Protein AF-A0A349N7Y5-F1 (afdb_monomer_lite)

Secondary structure (DSSP, 8-state):
---------TT-S-HHHHHHHHHHHHHHHHHHSTHHHHHHHHHHHHHHHHHHSHHHHHHHH-HHHHHHHHHHHHHHHHHHHHHHHHHHHHHTTTTTTS-HHHHHHHHHHHHHHHHHHHHHHHHHHHHHTHHHHHT-HHHHHHHHHHHHHHHHHH-

Foldseek 3Di:
DDPPPPPADPQGDCNLVSVLVVLLVVVVVCLPDPVVVVVLVVCLVVLVVLCVDPLQVCLQPPVPVVVVLVVQLVVLVVQLVVLVCQLVVCVVPVCVVDDNCCSNVVSLVSNVVSVVSNVVSVSSNCSNCVNVLSPPSVSVSVVSVVVSVVSSSPD

Radius of gyration: 20.03 Å; chains: 1; bounding box: 67×30×51 Å

pLDDT: mean 86.35, std 11.21, range [41.16, 97.5]

Sequence (155 aa):
MNSATTRQTPIGPYPRAAIATGLLALLLAFSFSGMRSEVWTALLPFFEWMETTWFGYVGKTWGGAFATIQAGHLVSLGVLGGAVLFSDGRLLGLYSSLPLRDVIDGSHQVFKWALAVVVFTGVFMVCGVAVKVYYLPVFWYKMLTLSVGVLFAFY

Structure (mmCIF, N/CA/C/O backbone):
data_AF-A0A349N7Y5-F1
#
_entry.id   AF-A0A349N7Y5-F1
#
loop_
_atom_site.group_PDB
_atom_site.id
_atom_site.type_symbol
_atom_site.label_atom_id
_atom_site.label_alt_id
_atom_site.label_comp_id
_atom_site.label_asym_id
_atom_site.label_entity_id
_atom_site.label_seq_id
_atom_site.pdbx_PDB_ins_code
_atom_site.Cartn_x
_atom_site.Cartn_y
_atom_site.Cartn_z
_atom_site.occupancy
_atom_site.B_iso_or_equiv
_atom_site.auth_seq_id
_atom_site.auth_comp_id
_atom_site.auth_asym_id
_atom_site.auth_atom_id
_atom_site.pdbx_PDB_model_num
ATOM 1 N N . MET A 1 1 ? -46.832 -7.179 20.717 1.00 41.16 1 MET A N 1
ATOM 2 C CA . MET A 1 1 ? -45.832 -8.235 20.446 1.00 41.16 1 MET A CA 1
ATOM 3 C C . MET A 1 1 ? -45.099 -7.824 19.182 1.00 41.16 1 MET A C 1
ATOM 5 O O . MET A 1 1 ? -45.692 -7.849 18.114 1.00 41.16 1 MET A O 1
ATOM 9 N N . ASN A 1 2 ? -43.884 -7.291 19.330 1.00 42.34 2 ASN A N 1
ATOM 10 C CA . ASN A 1 2 ? -43.137 -6.658 18.243 1.00 42.34 2 ASN A CA 1
ATOM 11 C C . ASN A 1 2 ? -42.352 -7.715 17.466 1.00 42.34 2 ASN A C 1
ATOM 13 O O . ASN A 1 2 ? -41.336 -8.210 17.950 1.00 42.34 2 ASN A O 1
ATOM 17 N N . SER A 1 3 ? -42.804 -8.034 16.258 1.00 46.59 3 SER A N 1
ATOM 18 C CA . SER A 1 3 ? -42.037 -8.828 15.301 1.00 46.59 3 SER A CA 1
ATOM 19 C C . SER A 1 3 ? -40.925 -7.954 14.721 1.00 46.59 3 SER A C 1
ATOM 21 O O . SER A 1 3 ? -41.099 -7.299 13.693 1.00 46.59 3 SER A O 1
ATOM 23 N N . ALA A 1 4 ? -39.785 -7.898 15.411 1.00 51.97 4 ALA A N 1
ATOM 24 C CA . ALA A 1 4 ? -38.556 -7.350 14.857 1.00 51.97 4 ALA A CA 1
ATOM 25 C C . ALA A 1 4 ? -38.175 -8.202 13.641 1.00 51.97 4 ALA A C 1
ATOM 27 O O . ALA A 1 4 ? -37.650 -9.305 13.765 1.00 51.97 4 ALA A O 1
ATOM 28 N N . THR A 1 5 ? -38.507 -7.707 12.452 1.00 51.53 5 THR A N 1
ATOM 29 C CA . THR A 1 5 ? -38.088 -8.309 11.190 1.00 51.53 5 THR A CA 1
ATOM 30 C C . THR A 1 5 ? -36.584 -8.099 11.080 1.00 51.53 5 THR A C 1
ATOM 32 O O . THR A 1 5 ? -36.119 -7.050 10.634 1.00 51.53 5 THR A O 1
ATOM 35 N N . THR A 1 6 ? -35.805 -9.073 11.548 1.00 57.66 6 THR A N 1
ATOM 36 C CA . THR A 1 6 ? -34.374 -9.152 11.270 1.00 57.66 6 THR A CA 1
ATOM 37 C C . THR A 1 6 ? -34.236 -9.271 9.758 1.00 57.66 6 THR A C 1
ATOM 39 O O . THR A 1 6 ? -34.488 -10.333 9.194 1.00 57.66 6 THR A O 1
ATOM 42 N N . ARG A 1 7 ? -33.901 -8.170 9.075 1.00 54.09 7 ARG A N 1
ATOM 43 C CA . ARG A 1 7 ? -33.532 -8.217 7.658 1.00 54.09 7 ARG A CA 1
ATOM 44 C C . ARG A 1 7 ? -32.286 -9.089 7.544 1.00 54.09 7 ARG A C 1
ATOM 46 O O . ARG A 1 7 ? -31.180 -8.615 7.777 1.00 54.09 7 ARG A O 1
ATOM 53 N N . GLN A 1 8 ? -32.474 -10.368 7.233 1.00 56.03 8 GLN A N 1
ATOM 54 C CA . GLN A 1 8 ? -31.378 -11.245 6.862 1.00 56.03 8 GLN A CA 1
ATOM 55 C C . GLN A 1 8 ? -30.895 -10.798 5.487 1.00 56.03 8 GLN A C 1
ATOM 57 O O . GLN A 1 8 ? -31.568 -10.984 4.475 1.00 56.03 8 GLN A O 1
ATOM 62 N N . THR A 1 9 ? -29.748 -10.129 5.456 1.00 56.84 9 THR A N 1
ATOM 63 C CA . THR A 1 9 ? -29.009 -9.914 4.218 1.00 56.84 9 THR A CA 1
ATOM 64 C C . THR A 1 9 ? -28.653 -11.282 3.625 1.00 56.84 9 THR A C 1
ATOM 66 O O . THR A 1 9 ? -28.231 -12.160 4.380 1.00 56.84 9 THR A O 1
ATOM 69 N N . PRO A 1 10 ? -28.760 -11.482 2.295 1.00 63.91 10 PRO A N 1
ATOM 70 C CA . PRO A 1 10 ? -28.504 -12.782 1.657 1.00 63.91 10 PRO A CA 1
ATOM 71 C C . PRO A 1 10 ? -27.088 -13.338 1.900 1.00 63.91 10 PRO A C 1
ATOM 73 O O . PRO A 1 10 ? -26.813 -14.493 1.604 1.00 63.91 10 PRO A O 1
ATOM 76 N N . ILE A 1 11 ? -26.193 -12.503 2.435 1.00 60.72 11 ILE A N 1
ATOM 77 C CA . ILE A 1 11 ? -24.754 -12.728 2.599 1.00 60.72 11 ILE A CA 1
ATOM 78 C C . ILE A 1 11 ? -24.364 -12.918 4.087 1.00 60.72 11 ILE A C 1
ATOM 80 O O . ILE A 1 11 ? -23.190 -12.879 4.441 1.00 60.72 11 ILE A O 1
ATOM 84 N N . GLY A 1 12 ? -25.342 -13.121 4.981 1.00 66.44 12 GLY A N 1
ATOM 85 C CA . GLY A 1 12 ? -25.122 -13.352 6.415 1.00 66.44 12 GLY A CA 1
ATOM 86 C C . GLY A 1 12 ? -24.993 -12.072 7.265 1.00 66.44 12 GLY A C 1
ATOM 87 O O . GLY A 1 12 ? -25.218 -10.971 6.752 1.00 66.44 12 GLY A O 1
ATOM 88 N N . PRO A 1 13 ? -24.657 -12.197 8.570 1.00 71.69 13 PRO A N 1
ATOM 89 C CA . PRO A 1 13 ? -24.643 -11.080 9.530 1.00 71.69 13 PRO A CA 1
ATOM 90 C C . PRO A 1 13 ? -23.529 -10.045 9.300 1.00 71.69 13 PRO A C 1
ATOM 92 O O . PRO A 1 13 ? -23.655 -8.905 9.739 1.00 71.69 13 PRO A O 1
ATOM 95 N N . TYR A 1 14 ? -22.447 -10.432 8.614 1.00 74.62 14 TYR A N 1
ATOM 96 C CA . TYR A 1 14 ? -21.254 -9.605 8.393 1.00 74.62 14 TYR A CA 1
ATOM 97 C C . TYR A 1 14 ? -20.949 -9.468 6.891 1.00 74.62 14 TYR A C 1
ATOM 99 O O . TYR A 1 14 ? -19.986 -10.060 6.397 1.00 74.62 14 TYR A O 1
ATOM 107 N N . PRO A 1 15 ? -21.751 -8.692 6.137 1.00 74.88 15 PRO A N 1
ATOM 108 C CA . PRO A 1 15 ? -21.643 -8.618 4.679 1.00 74.88 15 PRO A CA 1
ATOM 109 C C . PRO A 1 15 ? -20.268 -8.123 4.205 1.00 74.88 15 PRO A C 1
ATOM 111 O O . PRO A 1 15 ? -19.747 -8.640 3.224 1.00 74.88 15 PRO A O 1
ATOM 114 N N . ARG A 1 16 ? -19.634 -7.194 4.935 1.00 77.25 16 ARG A N 1
ATOM 115 C CA . ARG A 1 16 ? -18.284 -6.682 4.625 1.00 77.25 16 ARG A CA 1
ATOM 116 C C . ARG A 1 16 ? -17.215 -7.767 4.675 1.00 77.25 16 ARG A C 1
ATOM 118 O O . ARG A 1 16 ? -16.420 -7.903 3.752 1.00 77.25 16 ARG A O 1
ATOM 125 N N . ALA A 1 17 ? -17.230 -8.566 5.742 1.00 78.50 17 ALA A N 1
ATOM 126 C CA . ALA A 1 17 ? -16.293 -9.667 5.912 1.00 78.50 17 ALA A CA 1
ATOM 127 C C . ALA A 1 17 ? -16.514 -10.737 4.836 1.00 78.50 17 ALA A C 1
ATOM 129 O O . ALA A 1 17 ? -15.557 -11.164 4.203 1.00 78.50 17 ALA A O 1
ATOM 130 N N . ALA A 1 18 ? -17.770 -11.100 4.556 1.00 80.31 18 ALA A N 1
ATOM 131 C CA . ALA A 1 18 ? -18.091 -12.077 3.518 1.00 80.31 18 ALA A CA 1
ATOM 132 C C . ALA A 1 18 ? -17.643 -11.620 2.117 1.00 80.31 18 ALA A C 1
ATOM 134 O O . ALA A 1 18 ? -17.067 -12.411 1.370 1.00 80.31 18 ALA A O 1
ATOM 135 N N . ILE A 1 19 ? -17.845 -10.341 1.776 1.00 81.81 19 ILE A N 1
ATOM 136 C CA . ILE A 1 19 ? -17.383 -9.757 0.508 1.00 81.81 19 ILE A CA 1
ATOM 137 C C . ILE A 1 19 ? -15.856 -9.751 0.446 1.00 81.81 19 ILE A C 1
ATOM 139 O O . ILE A 1 19 ? -15.295 -10.214 -0.543 1.00 81.81 19 ILE A O 1
ATOM 143 N N . ALA A 1 20 ? -15.174 -9.278 1.491 1.00 81.69 20 ALA A N 1
ATOM 144 C CA . ALA A 1 20 ? -13.715 -9.243 1.524 1.00 81.69 20 ALA A CA 1
ATOM 145 C C . ALA A 1 20 ? -13.110 -10.648 1.408 1.00 81.69 20 ALA A C 1
ATOM 147 O O . ALA A 1 20 ? -12.197 -10.854 0.613 1.00 81.69 20 ALA A O 1
ATOM 148 N N . THR A 1 21 ? -13.649 -11.634 2.130 1.00 80.56 21 THR A N 1
ATOM 149 C CA . THR A 1 21 ? -13.219 -13.034 2.026 1.00 80.56 21 THR A CA 1
ATOM 150 C C . THR A 1 21 ? -13.488 -13.602 0.634 1.00 80.56 21 THR A C 1
ATOM 152 O O . THR A 1 21 ? -12.608 -14.252 0.075 1.00 80.56 21 THR A O 1
ATOM 155 N N . GLY A 1 22 ? -14.655 -13.328 0.044 1.00 84.56 22 GLY A N 1
ATOM 156 C CA . GLY A 1 22 ? -14.978 -13.740 -1.322 1.00 84.56 22 GLY A CA 1
ATOM 157 C C . GLY A 1 22 ? -14.031 -13.130 -2.359 1.00 84.56 22 GLY A C 1
ATOM 158 O O . GLY A 1 22 ? -13.515 -13.848 -3.212 1.00 84.56 22 GLY A O 1
ATOM 159 N N . LEU A 1 23 ? -13.735 -11.831 -2.246 1.00 84.94 23 LEU A N 1
ATOM 160 C CA . LEU A 1 23 ? -12.764 -11.133 -3.094 1.00 84.94 23 LEU A CA 1
ATOM 161 C C . LEU A 1 23 ? -11.357 -11.704 -2.925 1.00 84.94 23 LEU A C 1
ATOM 163 O O . LEU A 1 23 ? -10.675 -11.940 -3.916 1.00 84.94 23 LEU A O 1
ATOM 167 N N . LEU A 1 24 ? -10.928 -11.966 -1.690 1.00 84.06 24 LEU A N 1
ATOM 168 C CA . LEU A 1 24 ? -9.611 -12.530 -1.409 1.00 84.06 24 LEU A CA 1
ATOM 169 C C . LEU A 1 24 ? -9.485 -13.949 -1.976 1.00 84.06 24 LEU A C 1
ATOM 171 O O . LEU A 1 24 ? -8.484 -14.264 -2.613 1.00 84.06 24 LEU A O 1
ATOM 175 N N . ALA A 1 25 ? -10.517 -14.781 -1.813 1.00 83.69 25 ALA A N 1
ATOM 176 C CA . ALA A 1 25 ? -10.571 -16.126 -2.378 1.00 83.69 25 ALA A CA 1
ATOM 177 C C . ALA A 1 25 ? -10.570 -16.103 -3.913 1.00 83.69 25 ALA A C 1
ATOM 179 O O . ALA A 1 25 ? -9.840 -16.874 -4.533 1.00 83.69 25 ALA A O 1
ATOM 180 N N . LEU A 1 26 ? -11.329 -15.192 -4.530 1.00 85.50 26 LEU A N 1
ATOM 181 C CA . LEU A 1 26 ? -11.364 -15.014 -5.982 1.00 85.50 26 LEU A CA 1
ATOM 182 C C . LEU A 1 26 ? -10.013 -14.539 -6.523 1.00 85.50 26 LEU A C 1
ATOM 184 O O . LEU A 1 26 ? -9.515 -15.103 -7.494 1.00 85.50 26 LEU A O 1
ATOM 188 N N . LEU A 1 27 ? -9.394 -13.539 -5.889 1.00 83.44 27 LEU A N 1
ATOM 189 C CA . LEU A 1 27 ? -8.083 -13.023 -6.287 1.00 83.44 27 LEU A CA 1
ATOM 190 C C . LEU A 1 27 ? -6.988 -14.076 -6.120 1.00 83.44 27 LEU A C 1
ATOM 192 O O . LEU A 1 27 ? -6.131 -14.200 -6.992 1.00 83.44 27 LEU A O 1
ATOM 196 N N . LEU A 1 28 ? -7.032 -14.871 -5.048 1.00 81.31 28 LEU A N 1
ATOM 197 C CA . LEU A 1 28 ? -6.128 -16.006 -4.876 1.00 81.31 28 LEU A CA 1
ATOM 198 C C . LEU A 1 28 ? -6.357 -17.065 -5.958 1.00 81.31 28 LEU A C 1
ATOM 200 O O . LEU A 1 28 ? -5.395 -17.477 -6.601 1.00 81.31 28 LEU A O 1
ATOM 204 N N . ALA A 1 29 ? -7.605 -17.463 -6.216 1.00 82.06 29 ALA A N 1
ATOM 205 C CA . ALA A 1 29 ? -7.932 -18.432 -7.261 1.00 82.06 29 ALA A CA 1
ATOM 206 C C . ALA A 1 29 ? -7.458 -17.956 -8.644 1.00 82.06 29 ALA A C 1
ATOM 208 O O . ALA A 1 29 ? -6.829 -18.719 -9.375 1.00 82.06 29 ALA A O 1
ATOM 209 N N . PHE A 1 30 ? -7.666 -16.677 -8.969 1.00 82.19 30 PHE A N 1
ATOM 210 C CA . PHE A 1 30 ? -7.127 -16.056 -10.176 1.00 82.19 30 PHE A CA 1
ATOM 211 C C . PHE A 1 30 ? -5.592 -16.088 -10.194 1.00 82.19 30 PHE A C 1
ATOM 213 O O . PHE A 1 30 ? -4.998 -16.457 -11.206 1.00 82.19 30 PHE A O 1
ATOM 220 N N . SER A 1 31 ? -4.939 -15.787 -9.068 1.00 79.00 31 SER A N 1
ATOM 221 C CA . SER A 1 31 ? -3.477 -15.798 -8.949 1.00 79.00 31 SER A CA 1
ATOM 222 C C . SER A 1 31 ? -2.864 -17.195 -9.154 1.00 79.00 31 SER A C 1
ATOM 224 O O . SER A 1 31 ? -1.739 -17.301 -9.646 1.00 79.00 31 SER A O 1
ATOM 226 N N . PHE A 1 32 ? -3.589 -18.270 -8.831 1.00 76.75 32 PHE A N 1
ATOM 227 C CA . PHE A 1 32 ? -3.175 -19.652 -9.113 1.00 76.75 32 PHE A CA 1
ATOM 228 C C . PHE A 1 32 ? -3.666 -20.186 -10.471 1.00 76.75 32 PHE A C 1
ATOM 230 O O . PHE A 1 32 ? -3.236 -21.257 -10.895 1.00 76.75 32 PHE A O 1
ATOM 237 N N . SER A 1 33 ? -4.526 -19.449 -11.178 1.00 79.31 33 SER A N 1
ATOM 238 C CA . SER A 1 33 ? -5.060 -19.850 -12.484 1.00 79.31 33 SER A CA 1
ATOM 239 C C . SER A 1 33 ? -4.077 -19.601 -13.638 1.00 79.31 33 SER A C 1
ATOM 241 O O . SER A 1 33 ? -3.217 -18.719 -13.573 1.00 79.31 33 SER A O 1
ATOM 243 N N . GLY A 1 34 ? -4.241 -20.344 -14.740 1.00 70.44 34 GLY A N 1
ATOM 244 C CA . GLY A 1 34 ? -3.474 -20.145 -15.979 1.00 70.44 34 GLY A CA 1
ATOM 245 C C . GLY A 1 34 ? -3.720 -18.785 -16.646 1.00 70.44 34 GLY A C 1
ATOM 246 O O . GLY A 1 34 ? -2.811 -18.245 -17.263 1.00 70.44 34 GLY A O 1
ATOM 247 N N . MET A 1 35 ? -4.889 -18.166 -16.433 1.00 70.44 35 MET A N 1
ATOM 248 C CA . MET A 1 35 ? -5.214 -16.823 -16.947 1.00 70.44 35 MET A CA 1
ATOM 249 C C . MET A 1 35 ? -4.267 -15.732 -16.428 1.00 70.44 35 MET A C 1
ATOM 251 O O . MET A 1 35 ? -4.116 -14.683 -17.054 1.00 70.44 35 MET A O 1
ATOM 255 N N . ARG A 1 36 ? -3.579 -15.979 -15.306 1.00 77.38 36 ARG A N 1
ATOM 256 C CA . ARG A 1 36 ? -2.563 -15.066 -14.780 1.00 77.38 36 ARG A CA 1
ATOM 257 C C . ARG A 1 36 ? -1.433 -14.826 -15.779 1.00 77.38 36 ARG A C 1
ATOM 259 O O . ARG A 1 36 ? -0.923 -13.712 -15.812 1.00 77.38 36 ARG A O 1
ATOM 266 N N . SER A 1 37 ? -1.002 -15.826 -16.555 1.00 73.38 37 SER A N 1
ATOM 267 C CA . SER A 1 37 ? 0.198 -15.684 -17.394 1.00 73.38 37 SER A CA 1
ATOM 268 C C . SER A 1 37 ? 0.029 -14.635 -18.488 1.00 73.38 37 SER A C 1
ATOM 270 O O . SER A 1 37 ? 0.954 -13.863 -18.721 1.00 73.38 37 SER A O 1
ATOM 272 N N . GLU A 1 38 ? -1.154 -14.558 -19.100 1.00 79.94 38 GLU A N 1
ATOM 273 C CA . GLU A 1 38 ? -1.460 -13.576 -20.147 1.00 79.94 38 GLU A CA 1
ATOM 274 C C . GLU A 1 38 ? -1.447 -12.151 -19.586 1.00 79.94 38 GLU A C 1
ATOM 276 O O . GLU A 1 38 ? -0.750 -11.270 -20.099 1.00 79.94 38 GLU A O 1
ATOM 281 N N . VAL A 1 39 ? -2.139 -11.947 -18.460 1.00 79.56 39 VAL A N 1
ATOM 282 C CA . VAL A 1 39 ? -2.173 -10.658 -17.755 1.00 79.56 39 VAL A CA 1
ATOM 283 C C . VAL A 1 39 ? -0.776 -10.246 -17.297 1.00 79.56 39 VAL A C 1
ATOM 285 O O . VAL A 1 39 ? -0.406 -9.083 -17.425 1.00 79.56 39 VAL A O 1
ATOM 288 N N . TRP A 1 40 ? 0.028 -11.195 -16.816 1.00 83.56 40 TRP A N 1
ATOM 289 C CA . TRP A 1 40 ? 1.403 -10.939 -16.398 1.00 83.56 40 TRP A CA 1
ATOM 290 C C . TRP A 1 40 ? 2.238 -10.404 -17.562 1.00 83.56 40 TRP A C 1
ATOM 292 O O . TRP A 1 40 ? 2.813 -9.326 -17.455 1.00 83.56 40 TRP A O 1
ATOM 302 N N . THR A 1 41 ? 2.228 -11.094 -18.707 1.00 84.75 41 THR A N 1
ATOM 303 C CA . THR A 1 41 ? 2.988 -10.664 -19.890 1.00 84.75 41 THR A CA 1
ATOM 304 C C . THR A 1 41 ? 2.558 -9.298 -20.418 1.00 84.75 41 THR A C 1
ATOM 306 O O . THR A 1 41 ? 3.409 -8.515 -20.833 1.00 84.75 41 THR A O 1
ATOM 309 N N . ALA A 1 42 ? 1.266 -8.968 -20.334 1.00 87.56 42 ALA A N 1
ATOM 310 C CA . ALA A 1 42 ? 0.747 -7.670 -20.758 1.00 87.56 42 ALA A CA 1
ATOM 311 C C . ALA A 1 42 ? 1.218 -6.503 -19.869 1.00 87.56 42 ALA A C 1
ATOM 313 O O . ALA A 1 42 ? 1.228 -5.358 -20.315 1.00 87.56 42 ALA A O 1
ATOM 314 N N . LEU A 1 43 ? 1.619 -6.774 -18.622 1.00 88.19 43 LEU A N 1
ATOM 315 C CA . LEU A 1 43 ? 2.074 -5.751 -17.678 1.00 88.19 43 LEU A CA 1
ATOM 316 C C . LEU A 1 43 ? 3.564 -5.426 -17.823 1.00 88.19 43 LEU A C 1
ATOM 318 O O . LEU A 1 43 ? 3.979 -4.354 -17.390 1.00 88.19 43 LEU A O 1
ATOM 322 N N . LEU A 1 44 ? 4.369 -6.290 -18.451 1.00 90.94 44 LEU A N 1
ATOM 323 C CA . LEU A 1 44 ? 5.814 -6.073 -18.592 1.00 90.94 44 LEU A CA 1
ATOM 324 C C . LEU A 1 44 ? 6.178 -4.694 -19.183 1.00 90.94 44 LEU A C 1
ATOM 326 O O . LEU A 1 44 ? 6.974 -3.999 -18.547 1.00 90.94 44 LEU A O 1
ATOM 330 N N . PRO A 1 45 ? 5.558 -4.222 -20.288 1.00 92.44 45 PRO A N 1
ATOM 331 C CA . PRO A 1 45 ? 5.889 -2.915 -20.862 1.00 92.44 45 PRO A CA 1
ATOM 332 C C . PRO A 1 45 ? 5.617 -1.752 -19.901 1.00 92.44 45 PRO A C 1
ATOM 334 O O . PRO A 1 45 ? 6.306 -0.735 -19.928 1.00 92.44 45 PRO A O 1
ATOM 337 N N . PHE A 1 46 ? 4.626 -1.896 -19.016 1.00 90.88 46 PHE A N 1
ATOM 338 C CA . PHE A 1 46 ? 4.332 -0.894 -17.996 1.00 90.88 46 PHE A CA 1
ATOM 339 C C . PHE A 1 46 ? 5.438 -0.830 -16.933 1.00 90.88 46 PHE A C 1
ATOM 341 O O . PHE A 1 46 ? 5.853 0.262 -16.549 1.00 90.88 46 PHE A O 1
ATOM 348 N N . PHE A 1 47 ? 5.965 -1.976 -16.486 1.00 90.75 47 PHE A N 1
ATOM 349 C CA . PHE A 1 47 ? 7.092 -2.004 -15.546 1.00 90.75 47 PHE A CA 1
ATOM 350 C C . PHE A 1 47 ? 8.384 -1.482 -16.176 1.00 90.75 47 PHE A C 1
ATOM 352 O O . PHE A 1 47 ? 9.098 -0.708 -15.542 1.00 90.75 47 PHE A O 1
ATOM 359 N N . GLU A 1 48 ? 8.653 -1.826 -17.432 1.00 92.38 48 GLU A N 1
ATOM 360 C CA . GLU A 1 48 ? 9.786 -1.270 -18.176 1.00 92.38 48 GLU A CA 1
ATOM 361 C C . GLU A 1 48 ? 9.668 0.253 -18.314 1.00 92.38 48 GLU A C 1
ATOM 363 O O . GLU A 1 48 ? 10.631 0.977 -18.063 1.00 92.38 48 GLU A O 1
ATOM 368 N N . TRP A 1 49 ? 8.469 0.765 -18.604 1.00 93.94 49 TRP A N 1
ATOM 369 C CA . TRP A 1 49 ? 8.216 2.203 -18.636 1.00 93.94 49 TRP A CA 1
ATOM 370 C C . TRP A 1 49 ? 8.436 2.874 -17.271 1.00 93.94 49 TRP A C 1
ATOM 372 O O . TRP A 1 49 ? 9.081 3.924 -17.212 1.00 93.94 49 TRP A O 1
ATOM 382 N N . MET A 1 50 ? 7.978 2.274 -16.166 1.00 91.00 50 MET A N 1
ATOM 383 C CA . MET A 1 50 ? 8.179 2.828 -14.816 1.00 91.00 50 MET A CA 1
ATOM 384 C C . MET A 1 50 ? 9.663 3.048 -14.494 1.00 91.00 50 MET A C 1
ATOM 386 O O . MET A 1 50 ? 10.017 4.044 -13.857 1.00 91.00 50 MET A O 1
ATOM 390 N N . GLU A 1 51 ? 10.540 2.173 -14.985 1.00 90.25 51 GLU A N 1
ATOM 391 C CA . GLU A 1 51 ? 11.988 2.308 -14.822 1.00 90.25 51 GLU A CA 1
ATOM 392 C C . GLU A 1 51 ? 12.603 3.494 -15.577 1.00 90.25 51 GLU A C 1
ATOM 394 O O . GLU A 1 51 ? 13.678 3.956 -15.187 1.00 90.25 51 GLU A O 1
ATOM 399 N N . THR A 1 52 ? 11.946 3.987 -16.632 1.00 91.12 52 THR A N 1
ATOM 400 C CA . THR A 1 52 ? 12.400 5.153 -17.416 1.00 91.12 52 THR A CA 1
ATOM 401 C C . THR A 1 52 ? 12.020 6.490 -16.784 1.00 91.12 52 THR A C 1
ATOM 403 O O . THR A 1 52 ? 12.526 7.539 -17.182 1.00 91.12 52 THR A O 1
ATOM 406 N N . THR A 1 53 ? 11.132 6.475 -15.787 1.00 93.31 53 THR A N 1
ATOM 407 C CA . THR A 1 53 ? 10.683 7.692 -15.108 1.00 93.31 53 THR A CA 1
ATOM 408 C C . THR A 1 53 ? 11.798 8.321 -14.272 1.00 93.31 53 THR A C 1
ATOM 410 O O . THR A 1 53 ? 12.740 7.653 -13.841 1.00 93.31 53 THR A O 1
ATOM 413 N N . TRP A 1 54 ? 11.656 9.612 -13.954 1.00 90.19 54 TRP A N 1
ATOM 414 C CA . TRP A 1 54 ? 12.563 10.308 -13.034 1.00 90.19 54 TRP A CA 1
ATOM 415 C C . TRP A 1 54 ? 12.699 9.588 -11.683 1.00 90.19 54 TRP A C 1
ATOM 417 O O . TRP A 1 54 ? 13.803 9.458 -11.156 1.00 90.19 54 TRP A O 1
ATOM 427 N N . PHE A 1 55 ? 11.596 9.058 -11.144 1.00 88.25 55 PHE A N 1
ATOM 428 C CA . PHE A 1 55 ? 11.620 8.260 -9.916 1.00 88.25 55 PHE A CA 1
ATOM 429 C C . PHE A 1 55 ? 12.438 6.977 -10.079 1.00 88.25 55 PHE A C 1
ATOM 431 O O . PHE A 1 55 ? 13.201 6.624 -9.181 1.00 88.25 55 PHE A O 1
ATOM 438 N N . GLY A 1 56 ? 12.326 6.316 -11.235 1.00 86.94 56 GLY A N 1
ATOM 439 C CA . GLY A 1 56 ? 13.135 5.148 -11.572 1.00 86.94 56 GLY A CA 1
ATOM 440 C C . GLY A 1 56 ? 14.625 5.467 -11.646 1.00 86.94 56 GLY A C 1
ATOM 441 O O . GLY A 1 56 ? 15.432 4.766 -11.038 1.00 86.94 56 GLY A O 1
ATOM 442 N N . TYR A 1 57 ? 14.989 6.574 -12.297 1.00 90.25 57 TYR A N 1
ATOM 443 C CA . TYR A 1 57 ? 16.371 7.054 -12.346 1.00 90.25 57 TYR A CA 1
ATOM 444 C C . TYR A 1 57 ? 16.928 7.333 -10.942 1.00 90.25 57 TYR A C 1
ATOM 446 O O . TYR A 1 57 ? 17.938 6.754 -10.548 1.00 90.25 57 TYR A O 1
ATOM 454 N N . VAL A 1 58 ? 16.237 8.152 -10.139 1.00 89.88 58 VAL A N 1
ATOM 455 C CA . VAL A 1 58 ? 16.684 8.494 -8.777 1.00 89.88 58 VAL A CA 1
ATOM 456 C C . VAL A 1 58 ? 16.802 7.249 -7.898 1.00 89.88 58 VAL A C 1
ATOM 458 O O . VAL A 1 58 ? 17.806 7.087 -7.204 1.00 89.88 58 VAL A O 1
ATOM 461 N N . GLY A 1 59 ? 15.813 6.352 -7.951 1.00 86.50 59 GLY A N 1
ATOM 462 C CA . GLY A 1 59 ? 15.801 5.120 -7.165 1.00 86.50 59 GLY A CA 1
ATOM 463 C C . GLY A 1 59 ? 16.948 4.161 -7.502 1.00 86.50 59 GLY A C 1
ATOM 464 O O . GLY A 1 59 ? 17.439 3.476 -6.608 1.00 86.50 59 GLY A O 1
ATOM 465 N N . LYS A 1 60 ? 17.412 4.139 -8.759 1.00 87.12 60 LYS A N 1
ATOM 466 C CA . LYS A 1 60 ? 18.550 3.313 -9.197 1.00 87.12 60 LYS A CA 1
ATOM 467 C C . LYS A 1 60 ? 19.901 3.953 -8.897 1.00 87.12 60 LYS A C 1
ATOM 469 O O . LYS A 1 60 ? 20.838 3.250 -8.528 1.00 87.12 60 LYS A O 1
ATOM 474 N N . THR A 1 61 ? 20.011 5.267 -9.077 1.00 89.56 61 THR A N 1
ATOM 475 C CA . THR A 1 61 ? 21.291 5.983 -8.998 1.00 89.56 61 THR A CA 1
ATOM 476 C C . THR A 1 61 ? 21.677 6.335 -7.560 1.00 89.56 61 THR A C 1
ATOM 478 O O . THR A 1 61 ? 22.856 6.302 -7.218 1.00 89.56 61 THR A O 1
ATOM 481 N N . TRP A 1 62 ? 20.703 6.635 -6.694 1.00 89.81 62 TRP A N 1
ATOM 482 C CA . TRP A 1 62 ? 20.949 7.128 -5.335 1.00 89.81 62 TRP A CA 1
ATOM 483 C C . TRP A 1 62 ? 20.480 6.125 -4.278 1.00 89.81 62 TRP A C 1
ATOM 485 O O . TRP A 1 62 ? 19.408 6.267 -3.687 1.00 89.81 62 TRP A O 1
ATOM 495 N N . GLY A 1 63 ? 21.324 5.132 -3.980 1.00 88.56 63 GLY A N 1
ATOM 496 C CA . GLY A 1 63 ? 21.007 4.079 -3.006 1.00 88.56 63 GLY A CA 1
ATOM 497 C C . GLY A 1 63 ? 20.618 4.601 -1.615 1.00 88.56 63 GLY A C 1
ATOM 498 O O . GLY A 1 63 ? 19.709 4.060 -0.993 1.00 88.56 63 GLY A O 1
ATOM 499 N N . GLY A 1 64 ? 21.229 5.698 -1.149 1.00 91.25 64 GLY A N 1
ATOM 500 C CA . GLY A 1 64 ? 20.860 6.328 0.127 1.00 91.25 64 GLY A CA 1
ATOM 501 C C . GLY A 1 64 ? 19.446 6.923 0.127 1.00 91.25 64 GLY A C 1
ATOM 502 O O . GLY A 1 64 ? 18.705 6.766 1.100 1.00 91.25 64 GLY A O 1
ATOM 503 N N . ALA A 1 65 ? 19.037 7.551 -0.980 1.00 89.56 65 ALA A N 1
ATOM 504 C CA . ALA A 1 65 ? 17.682 8.078 -1.133 1.00 89.56 65 ALA A CA 1
ATOM 505 C C . ALA A 1 65 ? 16.658 6.935 -1.152 1.00 89.56 65 ALA A C 1
ATOM 507 O O . ALA A 1 65 ? 15.656 6.987 -0.438 1.00 89.56 65 ALA A O 1
ATOM 508 N N . PHE A 1 66 ? 16.958 5.862 -1.893 1.00 91.56 66 PHE A N 1
ATOM 509 C CA . PHE A 1 66 ? 16.133 4.658 -1.915 1.00 91.56 66 PHE A CA 1
ATOM 510 C C . PHE A 1 66 ? 15.992 4.030 -0.520 1.00 91.56 66 PHE A C 1
ATOM 512 O O . PHE A 1 66 ? 14.874 3.766 -0.085 1.00 91.56 66 PHE A O 1
ATOM 519 N N . ALA A 1 67 ? 17.098 3.859 0.213 1.00 93.75 67 ALA A N 1
ATOM 520 C CA . ALA A 1 67 ? 17.094 3.288 1.560 1.00 93.75 67 ALA A CA 1
ATOM 521 C C . ALA A 1 67 ? 16.276 4.128 2.555 1.00 93.75 67 ALA A C 1
ATOM 523 O O . ALA A 1 67 ? 15.533 3.582 3.368 1.00 93.75 67 ALA A O 1
ATOM 524 N N . THR A 1 68 ? 16.363 5.457 2.464 1.00 94.88 68 THR A N 1
ATOM 525 C CA . THR A 1 68 ? 15.620 6.370 3.347 1.00 94.88 68 THR A CA 1
ATOM 526 C C . THR A 1 68 ? 14.117 6.293 3.084 1.00 94.88 68 THR A C 1
ATOM 528 O O . THR A 1 68 ? 13.320 6.175 4.015 1.00 94.88 68 THR A O 1
ATOM 531 N N . ILE A 1 69 ? 13.718 6.295 1.809 1.00 95.56 69 ILE A N 1
ATOM 532 C CA . ILE A 1 69 ? 12.310 6.163 1.420 1.00 95.56 69 ILE A CA 1
ATOM 533 C C . ILE A 1 69 ? 11.776 4.778 1.800 1.00 95.56 69 ILE A C 1
ATOM 535 O O . ILE A 1 69 ? 10.665 4.672 2.317 1.00 95.56 69 ILE A O 1
ATOM 539 N N . GLN A 1 70 ? 12.581 3.728 1.628 1.00 94.94 70 GLN A N 1
ATOM 540 C CA . GLN A 1 70 ? 12.237 2.378 2.061 1.00 94.94 70 GLN A CA 1
ATOM 541 C C . GLN A 1 70 ? 12.056 2.284 3.582 1.00 94.94 70 GLN A C 1
ATOM 543 O O . GLN A 1 70 ? 11.111 1.642 4.039 1.00 94.94 70 GLN A O 1
ATOM 548 N N . ALA A 1 71 ? 12.909 2.937 4.373 1.00 96.44 71 ALA A N 1
ATOM 549 C CA . ALA A 1 71 ? 12.743 2.994 5.822 1.00 96.44 71 ALA A CA 1
ATOM 550 C C . ALA A 1 71 ? 11.411 3.666 6.197 1.00 96.44 71 ALA A C 1
ATOM 552 O O . ALA A 1 71 ? 10.635 3.104 6.969 1.00 96.44 71 ALA A O 1
ATOM 553 N N . GLY A 1 72 ? 11.095 4.812 5.581 1.00 96.44 72 GLY A N 1
ATOM 554 C CA . GLY A 1 72 ? 9.810 5.494 5.769 1.00 96.44 72 GLY A CA 1
ATOM 555 C C . GLY A 1 72 ? 8.608 4.632 5.367 1.00 96.44 72 GLY A C 1
ATOM 556 O O . GLY A 1 72 ? 7.614 4.580 6.089 1.00 96.44 72 GLY A O 1
ATOM 557 N N . HIS A 1 73 ? 8.718 3.889 4.264 1.00 96.56 73 HIS A N 1
ATOM 558 C CA . HIS A 1 73 ? 7.690 2.953 3.809 1.00 96.56 73 HIS A CA 1
ATOM 559 C C . HIS A 1 73 ? 7.399 1.858 4.848 1.00 96.56 73 HIS A C 1
ATOM 561 O O . HIS A 1 73 ? 6.238 1.589 5.158 1.00 96.56 73 HIS A O 1
ATOM 567 N N . LEU A 1 74 ? 8.442 1.250 5.427 1.00 96.25 74 LEU A N 1
ATOM 568 C CA . LEU A 1 74 ? 8.298 0.211 6.452 1.00 96.25 74 LEU A CA 1
ATOM 569 C C . LEU A 1 74 ? 7.719 0.760 7.759 1.00 96.25 74 LEU A C 1
ATOM 571 O O . LEU A 1 74 ? 6.856 0.121 8.357 1.00 96.25 74 LEU A O 1
ATOM 575 N N . VAL A 1 75 ? 8.137 1.959 8.175 1.00 97.50 75 VAL A N 1
ATOM 576 C CA . VAL A 1 75 ? 7.538 2.644 9.331 1.00 97.50 75 VAL A CA 1
ATOM 577 C C . VAL A 1 75 ? 6.049 2.885 9.084 1.00 97.50 75 VAL A C 1
ATOM 579 O O . VAL A 1 75 ? 5.229 2.572 9.942 1.00 97.50 75 VAL A O 1
ATOM 582 N N . SER A 1 76 ? 5.682 3.359 7.891 1.00 96.56 76 SER A N 1
ATOM 583 C CA . SER A 1 76 ? 4.284 3.579 7.511 1.00 96.56 76 SER A CA 1
ATOM 584 C C . SER A 1 76 ? 3.455 2.293 7.535 1.00 96.56 76 SER A C 1
ATOM 586 O O . SER A 1 76 ? 2.320 2.311 8.003 1.00 96.56 76 SER A O 1
ATOM 588 N N . LEU A 1 77 ? 4.017 1.164 7.087 1.00 95.31 77 LEU A N 1
ATOM 589 C CA . LEU A 1 77 ? 3.375 -0.151 7.209 1.00 95.31 77 LEU A CA 1
ATOM 590 C C . LEU A 1 77 ? 3.174 -0.562 8.670 1.00 95.31 77 LEU A C 1
ATOM 592 O O . LEU A 1 77 ? 2.101 -1.051 9.023 1.00 95.31 77 LEU A O 1
ATOM 596 N N . GLY A 1 78 ? 4.179 -0.339 9.518 1.00 96.50 78 GLY A N 1
ATOM 597 C CA . GLY A 1 78 ? 4.083 -0.591 10.954 1.00 96.50 78 GLY A CA 1
ATOM 598 C C . GLY A 1 78 ? 2.981 0.238 11.613 1.00 96.50 78 GLY A C 1
ATOM 599 O O . GLY A 1 78 ? 2.187 -0.298 12.380 1.00 96.50 78 GLY A O 1
ATOM 600 N N . VAL A 1 79 ? 2.871 1.522 11.259 1.00 97.25 79 VAL A N 1
ATOM 601 C CA . VAL A 1 79 ? 1.805 2.413 11.747 1.00 97.25 79 VAL A CA 1
ATOM 602 C C . VAL A 1 79 ? 0.435 1.983 11.222 1.00 97.25 79 VAL A C 1
ATOM 604 O O . VAL A 1 79 ? -0.525 1.963 11.987 1.00 97.25 79 VAL A O 1
ATOM 607 N N . LEU A 1 80 ? 0.332 1.596 9.948 1.00 95.88 80 LEU A N 1
ATOM 608 C CA . LEU A 1 80 ? -0.915 1.122 9.346 1.00 95.88 80 LEU A CA 1
ATOM 609 C C . LEU A 1 80 ? -1.435 -0.134 10.057 1.00 95.88 80 LEU A C 1
ATOM 611 O O . LEU A 1 80 ? -2.590 -0.164 10.476 1.00 95.88 80 LEU A O 1
ATOM 615 N N . GLY A 1 81 ? -0.581 -1.146 10.240 1.00 94.19 81 GLY A N 1
ATOM 616 C CA . GLY A 1 81 ? -0.937 -2.359 10.980 1.00 94.19 81 GLY A CA 1
ATOM 617 C C . GLY A 1 81 ? -1.201 -2.082 12.462 1.00 94.19 81 GLY A C 1
ATOM 618 O O . GLY A 1 81 ? -2.164 -2.593 13.027 1.00 94.19 81 GLY A O 1
ATOM 619 N N . GLY A 1 82 ? -0.395 -1.215 13.078 1.00 95.31 82 GLY A N 1
ATOM 620 C CA . GLY A 1 82 ? -0.566 -0.780 14.461 1.00 95.31 82 GLY A CA 1
ATOM 621 C C . GLY A 1 82 ? -1.903 -0.083 14.705 1.00 95.31 82 GLY A C 1
ATOM 622 O O . GLY A 1 82 ? -2.532 -0.349 15.721 1.00 95.31 82 GLY A O 1
ATOM 623 N N . ALA A 1 83 ? -2.381 0.739 13.767 1.00 95.19 83 ALA A N 1
ATOM 624 C CA . ALA A 1 83 ? -3.684 1.394 13.864 1.00 95.19 83 ALA A CA 1
ATOM 625 C C . ALA A 1 83 ? -4.843 0.384 13.867 1.00 95.19 83 ALA A C 1
ATOM 627 O O . ALA A 1 83 ? -5.773 0.536 14.651 1.00 95.19 83 ALA A O 1
ATOM 628 N N . VAL A 1 84 ? -4.763 -0.674 13.051 1.00 93.62 84 VAL A N 1
ATOM 629 C CA . VAL A 1 84 ? -5.764 -1.759 13.046 1.00 93.62 84 VAL A CA 1
ATOM 630 C C . VAL A 1 84 ? -5.718 -2.555 14.352 1.00 93.62 84 VAL A C 1
ATOM 632 O O . VAL A 1 84 ? -6.742 -2.787 14.987 1.00 93.62 84 VAL A O 1
ATOM 635 N N . LEU A 1 85 ? -4.524 -2.925 14.823 1.00 94.38 85 LEU A N 1
ATOM 636 C CA . LEU A 1 85 ? -4.384 -3.626 16.106 1.00 94.38 85 LEU A CA 1
ATOM 637 C C . LEU A 1 85 ? -4.841 -2.758 17.292 1.00 94.38 85 LEU A C 1
ATOM 639 O O . LEU A 1 85 ? -5.363 -3.282 18.279 1.00 94.38 85 LEU A O 1
ATOM 643 N N . PHE A 1 86 ? -4.660 -1.438 17.194 1.00 94.19 86 PHE A N 1
ATOM 644 C CA . PHE A 1 86 ? -5.100 -0.469 18.193 1.00 94.19 86 PHE A CA 1
ATOM 645 C C . PHE A 1 86 ? -6.612 -0.170 18.138 1.00 94.19 86 PHE A C 1
ATOM 647 O O . PHE A 1 86 ? -7.206 0.212 19.142 1.00 94.19 86 PHE A O 1
ATOM 654 N N . SER A 1 87 ? -7.291 -0.368 17.009 1.00 93.38 87 SER A N 1
ATOM 655 C CA . SER A 1 87 ? -8.759 -0.350 17.005 1.00 93.38 87 SER A CA 1
ATOM 656 C C . SER A 1 87 ? -9.323 -1.654 17.564 1.00 93.38 87 SER A C 1
ATOM 658 O O . SER A 1 87 ? -10.230 -1.643 18.398 1.00 93.38 87 SER A O 1
ATOM 660 N N . ASP A 1 88 ? -8.757 -2.787 17.154 1.00 92.44 88 ASP A N 1
ATOM 661 C CA . ASP A 1 88 ? -9.324 -4.103 17.443 1.00 92.44 88 ASP A CA 1
ATOM 662 C C . ASP A 1 88 ? -9.052 -4.539 18.881 1.00 92.44 88 ASP A C 1
ATOM 664 O O . ASP A 1 88 ? -9.938 -5.067 19.553 1.00 92.44 88 ASP A O 1
ATOM 668 N N . GLY A 1 89 ? -7.870 -4.238 19.424 1.00 92.69 89 GLY A N 1
ATOM 669 C CA . GLY A 1 89 ? -7.591 -4.482 20.839 1.00 92.69 89 GLY A CA 1
ATOM 670 C C . GLY A 1 89 ? -8.539 -3.709 21.769 1.00 92.69 89 GLY A C 1
ATOM 671 O O . GLY A 1 89 ? -8.828 -4.188 22.867 1.00 92.69 89 GLY A O 1
ATOM 672 N N . ARG A 1 90 ? -9.101 -2.567 21.331 1.00 91.88 90 ARG A N 1
ATOM 673 C CA . ARG A 1 90 ? -10.112 -1.830 22.103 1.00 91.88 90 ARG A CA 1
ATOM 674 C C . ARG A 1 90 ? -11.393 -2.631 22.215 1.00 91.88 90 ARG A C 1
ATOM 676 O O . ARG A 1 90 ? -11.992 -2.651 23.292 1.00 91.88 90 ARG A O 1
ATOM 683 N N . LEU A 1 91 ? -11.801 -3.243 21.104 1.00 88.81 91 LEU A N 1
ATOM 684 C CA . LEU A 1 91 ? -12.989 -4.086 20.993 1.00 88.81 91 LEU A CA 1
ATOM 685 C C . LEU A 1 91 ? -12.811 -5.396 21.766 1.00 88.81 91 LEU A C 1
ATOM 687 O O . LEU A 1 91 ? -13.749 -5.855 22.408 1.00 88.81 91 LEU A O 1
ATOM 691 N N . LEU A 1 92 ? -11.592 -5.941 21.777 1.00 92.12 92 LEU A N 1
ATOM 692 C CA . LEU A 1 92 ? -11.208 -7.112 22.573 1.00 92.12 92 LEU A CA 1
ATOM 693 C C . LEU A 1 92 ? -11.036 -6.806 24.073 1.00 92.12 92 LEU A C 1
ATOM 695 O O . LEU A 1 92 ? -10.838 -7.720 24.868 1.00 92.12 92 LEU A O 1
ATOM 699 N N . GLY A 1 93 ? -11.119 -5.534 24.478 1.00 91.19 93 GLY A N 1
ATOM 700 C CA . GLY A 1 93 ? -11.106 -5.119 25.880 1.00 91.19 93 GLY A CA 1
ATOM 701 C C . GLY A 1 93 ? -9.724 -4.884 26.498 1.00 91.19 93 GLY A C 1
ATOM 702 O O . GLY A 1 93 ? -9.665 -4.617 27.696 1.00 91.19 93 GLY A O 1
ATOM 703 N N . LEU A 1 94 ? -8.628 -4.906 25.722 1.00 91.06 94 LEU A N 1
ATOM 704 C CA . LEU A 1 94 ? -7.263 -4.697 26.243 1.00 91.06 94 LEU A CA 1
ATOM 705 C C . LEU A 1 94 ? -7.078 -3.320 26.907 1.00 91.06 94 LEU A C 1
ATOM 707 O O . LEU A 1 94 ? -6.314 -3.186 27.856 1.00 91.06 94 LEU A O 1
ATOM 711 N N . TYR A 1 95 ? -7.770 -2.293 26.413 1.00 88.81 95 TYR A N 1
ATOM 712 C CA . TYR A 1 95 ? -7.730 -0.919 26.935 1.00 88.81 95 TYR A CA 1
ATOM 713 C C . TYR A 1 95 ? -9.155 -0.396 27.106 1.00 88.81 95 TYR A C 1
ATOM 715 O O . TYR A 1 95 ? -9.583 0.591 26.506 1.00 88.81 95 TYR A O 1
ATOM 723 N N . SER A 1 96 ? -9.909 -1.114 27.943 1.00 87.69 96 SER A N 1
ATOM 724 C CA . SER A 1 96 ? -11.324 -0.862 28.227 1.00 87.69 96 SER A CA 1
ATOM 725 C C . SER A 1 96 ? -11.632 0.494 28.862 1.00 87.69 96 SER A C 1
ATOM 727 O O . SER A 1 96 ? -12.773 0.950 28.793 1.00 87.69 96 SER A O 1
ATOM 729 N N . SER A 1 97 ? -10.618 1.154 29.416 1.00 90.06 97 SER A N 1
ATOM 730 C CA . SER A 1 97 ? -10.698 2.475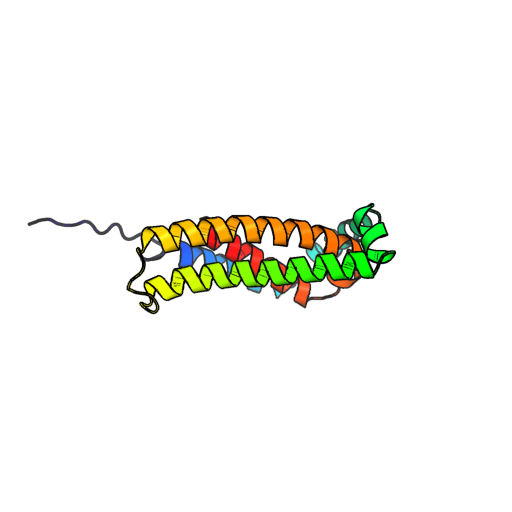 30.037 1.00 90.06 97 SER A CA 1
ATOM 731 C C . SER A 1 97 ? -10.795 3.635 29.042 1.00 90.06 97 SER A C 1
ATOM 733 O O . SER A 1 97 ? -11.298 4.695 29.404 1.00 90.06 97 SER A O 1
ATOM 735 N N . LEU A 1 98 ? -10.338 3.466 27.796 1.00 90.38 98 LEU A N 1
ATOM 736 C CA . LEU A 1 98 ? -10.353 4.539 26.795 1.00 90.38 98 LEU A CA 1
ATOM 737 C C . LEU A 1 98 ? -11.737 4.680 26.145 1.00 90.38 98 LEU A C 1
ATOM 739 O O . LEU A 1 98 ? -12.385 3.663 25.898 1.00 90.38 98 LEU A O 1
ATOM 743 N N . PRO A 1 99 ? -12.213 5.880 25.787 1.00 91.88 99 PRO A N 1
ATOM 744 C CA . PRO A 1 99 ? -13.464 6.019 25.046 1.00 91.88 99 PRO A CA 1
ATOM 745 C C . PRO A 1 99 ? -13.406 5.268 23.706 1.00 91.88 99 PRO A C 1
ATOM 747 O O . PRO A 1 99 ? -12.489 5.463 22.910 1.00 91.88 99 PRO A O 1
ATOM 750 N N . LEU A 1 100 ? -14.384 4.388 23.451 1.00 89.56 100 LEU A N 1
ATOM 751 C CA . LEU A 1 100 ? -14.407 3.541 22.248 1.00 89.56 100 LEU A CA 1
ATOM 752 C C . LEU A 1 100 ? -14.356 4.374 20.960 1.00 89.56 100 LEU A C 1
ATOM 754 O O . LEU A 1 100 ? -13.632 4.043 20.026 1.00 89.56 100 LEU A O 1
ATOM 758 N N . ARG A 1 101 ? -15.129 5.461 20.932 1.00 90.25 101 ARG A N 1
ATOM 759 C CA . ARG A 1 101 ? -15.269 6.322 19.761 1.00 90.25 101 ARG A CA 1
ATOM 760 C C . ARG A 1 101 ? -13.973 7.058 19.432 1.00 90.25 101 ARG A C 1
ATOM 762 O O . ARG A 1 101 ? -13.549 7.024 18.286 1.00 90.25 101 ARG A O 1
ATOM 769 N N . ASP A 1 102 ? -13.302 7.605 20.442 1.00 91.75 102 ASP A N 1
ATOM 770 C CA . ASP A 1 102 ? -12.034 8.320 20.262 1.00 91.75 102 ASP A CA 1
ATOM 771 C C . ASP A 1 102 ? -10.939 7.394 19.720 1.00 91.75 102 ASP A C 1
ATOM 773 O O . ASP A 1 102 ? -10.168 7.777 18.841 1.00 91.75 102 ASP A O 1
ATOM 777 N N . VAL A 1 103 ? -10.901 6.147 20.202 1.00 93.19 103 VAL A N 1
ATOM 778 C CA . VAL A 1 103 ? -9.940 5.146 19.727 1.00 93.19 103 VAL A CA 1
ATOM 779 C C . VAL A 1 103 ? -10.219 4.744 18.283 1.00 93.19 103 VAL A C 1
ATOM 781 O O . VAL A 1 103 ? -9.287 4.712 17.481 1.00 93.19 103 VAL A O 1
ATOM 784 N N . ILE A 1 104 ? -11.473 4.461 17.924 1.00 92.06 104 ILE A N 1
ATOM 785 C CA . ILE A 1 104 ? -11.825 4.058 16.555 1.00 92.06 104 ILE A CA 1
ATOM 786 C C . ILE A 1 104 ? -11.597 5.214 15.573 1.00 92.06 104 ILE A C 1
ATOM 788 O O . ILE A 1 104 ? -10.926 5.020 14.559 1.00 92.06 104 ILE A O 1
ATOM 792 N N . ASP A 1 105 ? -12.093 6.416 15.878 1.00 93.12 105 ASP A N 1
ATOM 793 C CA . ASP A 1 105 ? -11.986 7.579 14.990 1.00 93.12 105 ASP A CA 1
ATOM 794 C C . ASP A 1 105 ? -10.520 8.017 14.830 1.00 93.12 105 ASP A C 1
ATOM 796 O O . ASP A 1 105 ? -10.055 8.278 13.714 1.00 93.12 105 ASP A O 1
ATOM 800 N N . GLY A 1 106 ? -9.758 8.021 15.930 1.00 93.62 106 GLY A N 1
ATOM 801 C CA . GLY A 1 106 ? -8.324 8.302 15.922 1.00 93.62 106 GLY A CA 1
ATOM 802 C C . GLY A 1 106 ? -7.533 7.273 15.113 1.00 93.62 106 GLY A C 1
ATOM 803 O O . GLY A 1 106 ? -6.754 7.647 14.234 1.00 93.62 106 GLY A O 1
ATOM 804 N N . SER A 1 107 ? -7.778 5.978 15.340 1.00 94.12 107 SER A N 1
ATOM 805 C CA . SER A 1 107 ? -7.114 4.891 14.602 1.00 94.12 107 SER A CA 1
ATOM 806 C C . SER A 1 107 ? -7.431 4.948 13.115 1.00 94.12 107 SER A C 1
ATOM 808 O O . SER A 1 107 ? -6.533 4.815 12.290 1.00 94.12 107 SER A O 1
ATOM 810 N N . HIS A 1 108 ? -8.687 5.214 12.752 1.00 93.38 108 HIS A N 1
ATOM 811 C CA . HIS A 1 108 ? -9.091 5.336 11.356 1.00 93.38 108 HIS A CA 1
ATOM 812 C C . HIS A 1 108 ? -8.427 6.539 10.668 1.00 93.38 108 HIS A C 1
ATOM 814 O O . HIS A 1 108 ? -8.014 6.454 9.509 1.00 93.38 108 HIS A O 1
ATOM 820 N N . GLN A 1 109 ? -8.267 7.663 11.374 1.00 94.88 109 GLN A N 1
ATOM 821 C CA . GLN A 1 109 ? -7.540 8.816 10.847 1.00 94.88 109 GLN A CA 1
ATOM 822 C C . GLN A 1 109 ? -6.054 8.503 10.628 1.00 94.88 109 GLN A C 1
ATOM 824 O O . GLN A 1 109 ? -5.527 8.798 9.555 1.00 94.88 109 GLN A O 1
ATOM 829 N N . VAL A 1 110 ? -5.394 7.869 11.602 1.00 96.12 110 VAL A N 1
ATOM 830 C CA . VAL A 1 110 ? -3.992 7.433 11.481 1.00 96.12 110 VAL A CA 1
ATOM 831 C C . VAL A 1 110 ? -3.830 6.429 10.339 1.00 96.12 110 VAL A C 1
ATOM 833 O O . VAL A 1 110 ? -2.921 6.577 9.524 1.00 96.12 110 VAL A O 1
ATOM 836 N N . PHE A 1 111 ? -4.746 5.466 10.221 1.00 95.69 111 PHE A N 1
ATOM 837 C CA . PHE A 1 111 ? -4.762 4.473 9.151 1.00 95.69 111 PHE A CA 1
ATOM 838 C C . PHE A 1 111 ? -4.800 5.126 7.764 1.00 95.69 111 PHE A C 1
ATOM 840 O O . PHE A 1 111 ? -4.005 4.765 6.901 1.00 95.69 111 PHE A O 1
ATOM 847 N N . LYS A 1 112 ? -5.661 6.132 7.548 1.00 95.56 112 LYS A N 1
ATOM 848 C CA . LYS A 1 112 ? -5.751 6.860 6.267 1.00 95.56 112 LYS A CA 1
ATOM 849 C C . LYS A 1 112 ? -4.442 7.557 5.892 1.00 95.56 112 LYS A C 1
ATOM 851 O O . LYS A 1 112 ? -4.004 7.455 4.748 1.00 95.56 112 LYS A O 1
ATOM 856 N N . TRP A 1 113 ? -3.807 8.243 6.842 1.00 96.88 113 TRP A N 1
ATOM 857 C CA . TRP A 1 113 ? -2.535 8.926 6.588 1.00 96.88 113 TRP A CA 1
ATOM 858 C C . TRP A 1 113 ? -1.390 7.944 6.348 1.00 96.88 113 TRP A C 1
ATOM 860 O O . TRP A 1 113 ? -0.626 8.118 5.400 1.00 96.88 113 TRP A O 1
ATOM 870 N N . ALA A 1 114 ? -1.305 6.879 7.147 1.00 96.12 114 ALA A N 1
ATOM 871 C CA . ALA A 1 114 ? -0.323 5.817 6.952 1.00 96.12 114 ALA A CA 1
ATOM 872 C C . ALA A 1 114 ? -0.524 5.097 5.607 1.00 96.12 114 ALA A C 1
ATOM 874 O O . ALA A 1 114 ? 0.447 4.760 4.929 1.00 96.12 114 ALA A O 1
ATOM 875 N N . LEU A 1 115 ? -1.775 4.913 5.175 1.00 95.50 115 LEU A N 1
ATOM 876 C CA . LEU A 1 115 ? -2.092 4.358 3.863 1.00 95.50 115 LEU A CA 1
ATOM 877 C C . LEU A 1 115 ? -1.650 5.291 2.726 1.00 95.50 115 LEU A C 1
ATOM 879 O O . LEU A 1 115 ? -1.082 4.835 1.736 1.00 95.50 115 LEU A O 1
ATOM 883 N N . ALA A 1 116 ? -1.855 6.600 2.864 1.00 96.00 116 ALA A N 1
ATOM 884 C CA . ALA A 1 116 ? -1.372 7.554 1.872 1.00 96.00 116 ALA A CA 1
ATOM 885 C C . ALA A 1 116 ? 0.161 7.486 1.749 1.00 96.00 116 ALA A C 1
ATOM 887 O O . ALA A 1 116 ? 0.691 7.291 0.654 1.00 96.00 116 ALA A O 1
ATOM 888 N N . VAL A 1 117 ? 0.880 7.567 2.873 1.00 96.38 117 VAL A N 1
ATOM 889 C CA . VAL A 1 117 ? 2.352 7.548 2.890 1.00 96.38 117 VAL A CA 1
ATOM 890 C C . VAL A 1 117 ? 2.908 6.238 2.329 1.00 96.38 117 VAL A C 1
ATOM 892 O O . VAL A 1 117 ? 3.832 6.276 1.512 1.00 96.38 117 VAL A O 1
ATOM 895 N N . VAL A 1 118 ? 2.346 5.080 2.697 1.00 95.94 118 VAL A N 1
ATOM 896 C CA . VAL A 1 118 ? 2.824 3.782 2.192 1.00 95.94 118 VAL A CA 1
ATOM 897 C C . VAL A 1 118 ? 2.602 3.637 0.686 1.00 95.94 118 VAL A C 1
ATOM 899 O O . VAL A 1 118 ? 3.477 3.121 -0.008 1.00 95.94 118 VAL A O 1
ATOM 902 N N . VAL A 1 119 ? 1.485 4.141 0.150 1.00 95.31 119 VAL A N 1
ATOM 903 C CA . VAL A 1 119 ? 1.213 4.110 -1.293 1.00 95.31 119 VAL A CA 1
ATOM 904 C C . VAL A 1 119 ? 2.189 5.016 -2.039 1.00 95.31 119 VAL A C 1
ATOM 906 O O . VAL A 1 119 ? 2.848 4.553 -2.968 1.00 95.31 119 VAL A O 1
ATOM 909 N N . PHE A 1 120 ? 2.359 6.271 -1.610 1.00 95.00 120 PHE A N 1
ATOM 910 C CA . PHE A 1 120 ? 3.273 7.209 -2.273 1.00 95.00 120 PHE A CA 1
ATOM 911 C C . PHE A 1 120 ? 4.723 6.715 -2.269 1.00 95.00 120 PHE A C 1
ATOM 913 O O . PHE A 1 120 ? 5.389 6.705 -3.306 1.00 95.00 120 PHE A O 1
ATOM 920 N N . THR A 1 121 ? 5.209 6.255 -1.117 1.00 95.44 121 THR A N 1
ATOM 921 C CA . THR A 1 121 ? 6.567 5.701 -1.000 1.00 95.44 121 THR A CA 1
ATOM 922 C C . THR A 1 121 ? 6.717 4.384 -1.765 1.00 95.44 121 THR A C 1
ATOM 924 O O . THR A 1 121 ? 7.752 4.148 -2.386 1.00 95.44 121 THR A O 1
ATOM 927 N N . GLY A 1 122 ? 5.675 3.548 -1.797 1.00 93.38 122 GLY A N 1
ATOM 928 C CA . GLY A 1 122 ? 5.660 2.292 -2.545 1.00 93.38 122 GLY A CA 1
ATOM 929 C C . GLY A 1 122 ? 5.745 2.495 -4.057 1.00 93.38 122 GLY A C 1
ATOM 930 O O . GLY A 1 122 ? 6.487 1.773 -4.719 1.00 93.38 122 GLY A O 1
ATOM 931 N N . VAL A 1 123 ? 5.053 3.506 -4.596 1.00 93.44 123 VAL A N 1
ATOM 932 C CA . VAL A 1 123 ? 5.150 3.888 -6.016 1.00 93.44 123 VAL A CA 1
ATOM 933 C C . VAL A 1 123 ? 6.578 4.304 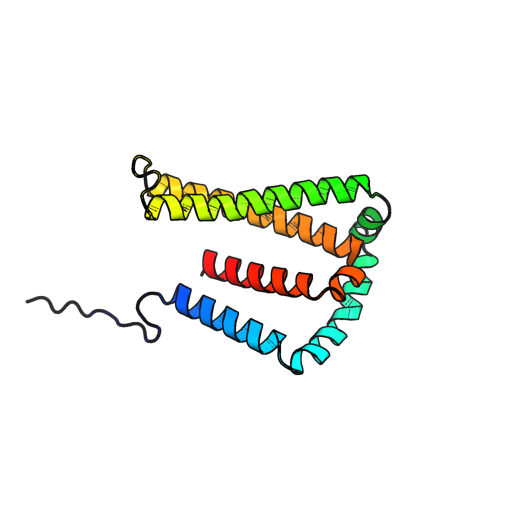-6.361 1.00 93.44 123 VAL A C 1
ATOM 935 O O . VAL A 1 123 ? 7.139 3.804 -7.332 1.00 93.44 123 VAL A O 1
ATOM 938 N N . PHE A 1 124 ? 7.213 5.141 -5.535 1.00 93.44 124 PHE A N 1
ATOM 939 C CA . PHE A 1 124 ? 8.618 5.501 -5.742 1.00 93.44 124 PHE A CA 1
ATOM 940 C C . PHE A 1 124 ? 9.527 4.261 -5.782 1.00 93.44 124 PHE A C 1
ATOM 942 O O . PHE A 1 124 ? 10.345 4.107 -6.692 1.00 93.44 124 PHE A O 1
ATOM 949 N N . MET A 1 125 ? 9.364 3.353 -4.814 1.00 92.56 125 MET A N 1
ATOM 950 C CA . MET A 1 125 ? 10.172 2.137 -4.731 1.00 92.56 125 MET A CA 1
ATOM 951 C C . MET A 1 125 ? 9.965 1.220 -5.938 1.00 92.56 125 MET A C 1
ATOM 953 O O . MET A 1 125 ? 10.938 0.655 -6.436 1.00 92.56 125 MET A O 1
ATOM 957 N N .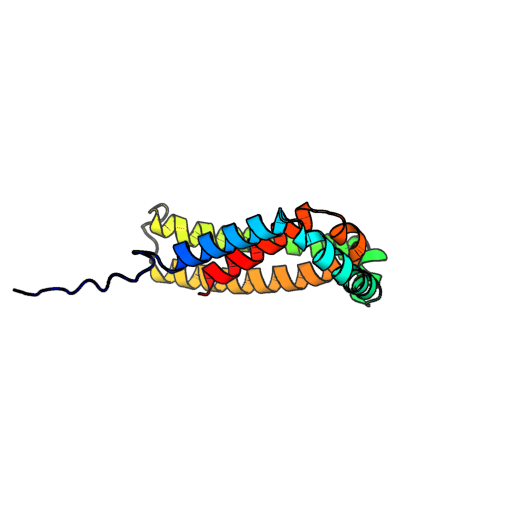 VAL A 1 126 ? 8.723 1.076 -6.419 1.00 93.19 126 VAL A N 1
ATOM 958 C CA . VAL A 1 126 ? 8.432 0.237 -7.587 1.00 93.19 126 VAL A CA 1
ATOM 959 C C . VAL A 1 126 ? 9.115 0.795 -8.830 1.00 93.19 126 VAL A C 1
ATOM 961 O O . VAL A 1 126 ? 9.714 0.020 -9.560 1.00 93.19 126 VAL A O 1
ATOM 964 N N . CYS A 1 127 ? 9.134 2.116 -9.032 1.00 92.25 127 CYS A N 1
ATOM 965 C CA . CYS A 1 127 ? 9.819 2.716 -10.177 1.00 92.25 127 CYS A CA 1
ATOM 966 C C . CYS A 1 127 ? 11.333 2.449 -10.158 1.00 92.25 127 CYS A C 1
ATOM 968 O O . CYS A 1 127 ? 11.930 2.215 -11.207 1.00 92.25 127 CYS A O 1
ATOM 970 N N . GLY A 1 128 ? 11.965 2.448 -8.978 1.00 89.31 128 GLY A N 1
ATOM 971 C CA . GLY A 1 128 ? 13.411 2.225 -8.838 1.00 89.31 128 GLY A CA 1
ATOM 972 C C . GLY A 1 128 ? 13.876 0.801 -9.170 1.00 89.31 128 GLY A C 1
ATOM 973 O O . GLY A 1 128 ? 15.014 0.602 -9.588 1.00 89.31 128 GLY A O 1
ATOM 974 N N . VAL A 1 129 ? 13.017 -0.205 -9.000 1.00 90.69 129 VAL A N 1
ATOM 975 C CA . VAL A 1 129 ? 13.374 -1.624 -9.195 1.00 90.69 129 VAL A CA 1
ATOM 976 C C . VAL A 1 129 ? 12.270 -2.407 -9.911 1.00 90.69 129 VAL A C 1
ATOM 978 O O . VAL A 1 129 ? 12.036 -3.574 -9.593 1.00 90.69 129 VAL A O 1
ATOM 981 N N . ALA A 1 130 ? 11.585 -1.775 -10.865 1.00 90.50 130 ALA A N 1
ATOM 982 C CA . ALA A 1 130 ? 10.308 -2.243 -11.400 1.00 90.50 130 ALA A CA 1
ATOM 983 C C . ALA A 1 130 ? 10.390 -3.629 -12.053 1.00 90.50 130 ALA A C 1
ATOM 985 O O . ALA A 1 130 ? 9.605 -4.515 -11.719 1.00 90.50 130 ALA A O 1
ATOM 986 N N . VAL A 1 131 ? 11.377 -3.867 -12.918 1.00 89.38 131 VAL A N 1
ATOM 987 C CA . VAL A 1 131 ? 11.517 -5.164 -13.596 1.00 89.38 131 VAL A CA 1
ATOM 988 C C . VAL A 1 131 ? 11.884 -6.258 -12.588 1.00 89.38 131 VAL A C 1
ATOM 990 O O . VAL A 1 131 ? 11.396 -7.383 -12.676 1.00 89.38 131 VAL A O 1
ATOM 993 N N . LYS A 1 132 ? 12.670 -5.932 -11.553 1.00 89.44 132 LYS A N 1
ATOM 994 C CA . LYS A 1 132 ? 13.015 -6.892 -10.489 1.00 89.44 132 LYS A CA 1
ATOM 995 C C . LYS A 1 132 ? 11.785 -7.321 -9.689 1.00 89.44 132 LYS A C 1
ATOM 997 O O . LYS A 1 132 ? 11.633 -8.504 -9.397 1.00 89.44 132 LYS A O 1
ATOM 1002 N N . VAL A 1 133 ? 10.912 -6.378 -9.329 1.00 90.12 133 VAL A N 1
ATOM 1003 C CA . VAL A 1 133 ? 9.681 -6.696 -8.584 1.00 90.12 133 VAL A CA 1
ATOM 1004 C C . VAL A 1 133 ? 8.609 -7.338 -9.460 1.00 90.12 133 VAL A C 1
ATOM 1006 O O . VAL A 1 133 ? 7.849 -8.152 -8.944 1.00 90.12 133 VAL A O 1
ATOM 1009 N N . TYR A 1 134 ? 8.594 -7.068 -10.769 1.00 88.44 134 TYR A N 1
ATOM 1010 C CA . TYR A 1 134 ? 7.724 -7.761 -11.722 1.00 88.44 134 TYR A CA 1
ATOM 1011 C C . 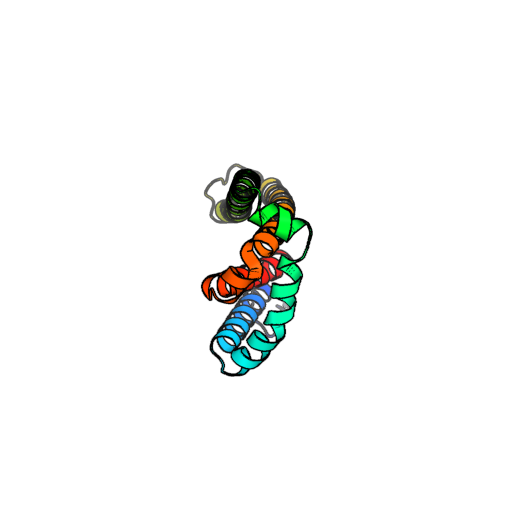TYR A 1 134 ? 7.937 -9.277 -11.686 1.00 88.44 134 TYR A C 1
ATOM 1013 O O . TYR A 1 134 ? 6.967 -10.023 -11.589 1.00 88.44 134 TYR A O 1
ATOM 1021 N N . TYR A 1 135 ? 9.191 -9.741 -11.685 1.00 88.25 135 TYR A N 1
ATOM 1022 C CA . TYR A 1 135 ? 9.508 -11.172 -11.628 1.00 88.25 135 TYR A CA 1
ATOM 1023 C C . TYR A 1 135 ? 9.389 -11.788 -10.230 1.00 88.25 135 TYR A C 1
ATOM 1025 O O . TYR A 1 135 ? 9.510 -13.005 -10.102 1.00 88.25 135 TYR A O 1
ATOM 1033 N N . LEU A 1 136 ? 9.152 -10.993 -9.181 1.00 88.88 136 LEU A N 1
ATOM 1034 C CA . LEU A 1 136 ? 9.081 -11.478 -7.806 1.00 88.88 136 LEU A CA 1
ATOM 1035 C C . LEU A 1 136 ? 7.626 -11.802 -7.420 1.00 88.88 136 LEU A C 1
ATOM 1037 O O . LEU A 1 136 ? 6.855 -10.883 -7.143 1.00 88.88 136 LEU A O 1
ATOM 1041 N N . PRO A 1 137 ? 7.223 -13.082 -7.284 1.00 84.56 137 PRO A N 1
ATOM 1042 C CA . PRO A 1 137 ? 5.826 -13.427 -6.997 1.00 84.56 137 PRO A CA 1
ATOM 1043 C C . PRO A 1 137 ? 5.327 -12.850 -5.665 1.00 84.56 137 PRO A C 1
ATOM 1045 O O . PRO A 1 137 ? 4.179 -12.428 -5.551 1.00 84.56 137 PRO A O 1
ATOM 1048 N N . VAL A 1 138 ? 6.215 -12.758 -4.668 1.00 86.62 138 VAL A N 1
ATOM 1049 C CA . VAL A 1 138 ? 5.921 -12.190 -3.341 1.00 86.62 138 VAL A CA 1
ATOM 1050 C C . VAL A 1 138 ? 5.436 -10.741 -3.434 1.00 86.62 138 VAL A C 1
ATOM 1052 O O . VAL A 1 138 ? 4.578 -10.336 -2.650 1.00 86.62 138 VAL A O 1
ATOM 1055 N N . PHE A 1 139 ? 5.934 -9.965 -4.406 1.00 88.19 139 PHE A N 1
ATOM 1056 C CA . PHE A 1 139 ? 5.475 -8.595 -4.631 1.00 88.19 139 PHE A CA 1
ATOM 1057 C C . PHE A 1 139 ? 3.985 -8.552 -4.989 1.00 88.19 139 PHE A C 1
ATOM 1059 O O . PHE A 1 139 ? 3.246 -7.724 -4.468 1.00 88.19 139 PHE A O 1
ATOM 1066 N N . TRP A 1 140 ? 3.521 -9.468 -5.827 1.00 85.62 140 TRP A N 1
ATOM 1067 C CA . TRP A 1 140 ? 2.131 -9.489 -6.266 1.00 85.62 140 TRP A CA 1
ATOM 1068 C C . TRP A 1 140 ? 1.187 -9.919 -5.152 1.00 85.62 140 TRP A C 1
ATOM 1070 O O . TRP A 1 140 ? 0.165 -9.269 -4.938 1.00 85.62 140 TRP A O 1
ATOM 1080 N N . TYR A 1 141 ? 1.568 -10.932 -4.369 1.00 86.25 141 TYR A N 1
ATOM 1081 C CA . TYR A 1 141 ? 0.771 -11.353 -3.217 1.00 86.25 141 TYR A CA 1
ATOM 1082 C C . TYR A 1 141 ? 0.595 -10.229 -2.195 1.00 86.25 141 TYR A C 1
ATOM 1084 O O . TYR A 1 141 ? -0.529 -10.011 -1.748 1.00 86.25 141 TYR A O 1
ATOM 1092 N N . LYS A 1 142 ? 1.655 -9.466 -1.875 1.00 87.75 142 LYS A N 1
ATOM 1093 C CA . LYS A 1 142 ? 1.524 -8.327 -0.947 1.00 87.75 142 LYS A CA 1
ATOM 1094 C C . LYS A 1 142 ? 0.632 -7.207 -1.495 1.00 87.75 142 LYS A C 1
ATOM 1096 O O . LYS A 1 142 ? -0.042 -6.541 -0.718 1.00 87.75 142 LYS A O 1
ATOM 1101 N N . MET A 1 143 ? 0.627 -6.978 -2.811 1.00 91.06 143 MET A N 1
ATOM 1102 C CA . MET A 1 143 ? -0.202 -5.930 -3.415 1.00 91.06 143 MET A CA 1
ATOM 1103 C C . MET A 1 143 ? -1.673 -6.349 -3.424 1.00 91.06 143 MET A C 1
ATOM 1105 O O . MET A 1 143 ? -2.526 -5.550 -3.056 1.00 91.06 143 MET A O 1
ATOM 1109 N N . LEU A 1 144 ? -1.967 -7.616 -3.741 1.00 87.94 144 LEU A N 1
ATOM 1110 C CA . LEU A 1 144 ? -3.325 -8.161 -3.671 1.00 87.94 144 LEU A CA 1
ATOM 1111 C C . LEU A 1 144 ? -3.884 -8.127 -2.245 1.00 87.94 144 LEU A C 1
ATOM 1113 O O . LEU A 1 144 ? -5.013 -7.680 -2.043 1.00 87.94 144 LEU A O 1
ATOM 1117 N N . THR A 1 145 ? -3.103 -8.554 -1.247 1.00 86.12 145 THR A N 1
ATOM 1118 C CA . THR A 1 145 ? -3.550 -8.517 0.154 1.00 86.12 145 THR A CA 1
ATOM 1119 C C . THR A 1 145 ? -3.760 -7.091 0.648 1.00 86.12 145 THR A C 1
ATOM 1121 O O . THR A 1 145 ? -4.762 -6.834 1.313 1.00 86.12 145 THR A O 1
ATOM 1124 N N . LEU A 1 146 ? -2.887 -6.147 0.275 1.00 89.00 146 LEU A N 1
ATOM 1125 C CA . LEU A 1 146 ? -3.080 -4.729 0.579 1.00 89.00 146 LEU A CA 1
ATOM 1126 C C . LEU A 1 146 ? -4.366 -4.198 -0.063 1.00 89.00 146 LEU A C 1
ATOM 1128 O O . LEU A 1 146 ? -5.161 -3.568 0.627 1.00 89.00 146 LEU A O 1
ATOM 1132 N N . SER A 1 147 ? -4.616 -4.4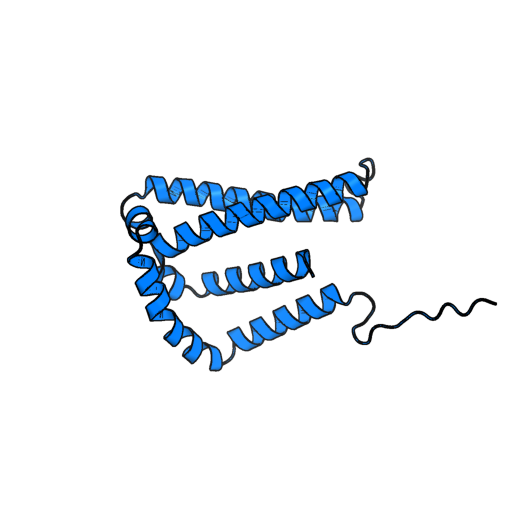80 -1.346 1.00 87.88 147 SER A N 1
ATOM 1133 C CA . SER A 1 147 ? -5.829 -4.031 -2.039 1.00 87.88 147 SER A CA 1
ATOM 1134 C C . SER A 1 147 ? -7.105 -4.542 -1.372 1.00 87.88 147 SER A C 1
ATOM 1136 O O . SER A 1 147 ? -8.024 -3.757 -1.147 1.00 87.88 147 SER A O 1
ATOM 1138 N N . VAL A 1 148 ? -7.160 -5.825 -0.999 1.00 87.38 148 VAL A N 1
ATOM 1139 C CA . VAL A 1 148 ? -8.325 -6.359 -0.276 1.00 87.38 148 VAL A CA 1
ATOM 1140 C C . VAL A 1 148 ? -8.454 -5.731 1.110 1.00 87.38 148 VAL A C 1
ATOM 1142 O O . VAL A 1 148 ? -9.558 -5.366 1.502 1.00 87.38 148 VAL A O 1
ATOM 1145 N N . GLY A 1 149 ? -7.344 -5.558 1.833 1.00 86.69 149 GLY A N 1
ATOM 1146 C CA . GLY A 1 149 ? -7.347 -4.911 3.146 1.00 86.69 149 GLY A CA 1
ATOM 1147 C C . GLY A 1 149 ? -7.878 -3.477 3.096 1.00 86.69 149 GLY A C 1
ATOM 1148 O O . GLY 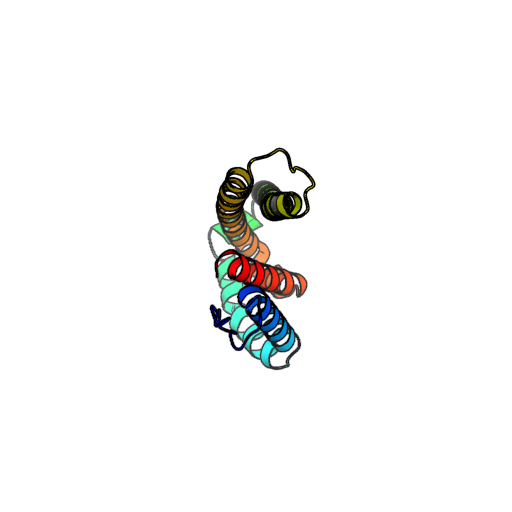A 1 149 ? -8.676 -3.085 3.942 1.00 86.69 149 GLY A O 1
ATOM 1149 N N . VAL A 1 150 ? -7.502 -2.710 2.069 1.00 88.25 150 VAL A N 1
ATOM 1150 C CA . VAL A 1 150 ? -8.018 -1.352 1.838 1.00 88.25 150 VAL A CA 1
ATOM 1151 C C . VAL A 1 150 ? -9.509 -1.381 1.519 1.00 88.25 150 VAL A C 1
ATOM 1153 O O . VAL A 1 150 ? -10.266 -0.626 2.121 1.00 88.25 150 VAL A O 1
ATOM 1156 N N . LEU A 1 151 ? -9.953 -2.263 0.618 1.00 87.06 151 LEU A N 1
ATOM 1157 C CA . LEU A 1 151 ? -11.376 -2.399 0.301 1.00 87.06 151 LEU A CA 1
ATOM 1158 C C . LEU A 1 151 ? -12.200 -2.726 1.549 1.00 87.06 151 LEU A C 1
ATOM 1160 O O . LEU A 1 151 ? -13.198 -2.063 1.800 1.00 87.06 151 LEU A O 1
ATOM 1164 N N . PHE A 1 152 ? -11.736 -3.676 2.361 1.00 85.94 152 PHE A N 1
ATOM 1165 C CA . PHE A 1 152 ? -12.368 -4.039 3.628 1.00 85.94 152 PHE A CA 1
ATOM 1166 C C . PHE A 1 152 ? -12.418 -2.875 4.632 1.00 85.94 152 PHE A C 1
ATOM 1168 O O . PHE A 1 152 ? -13.394 -2.729 5.363 1.00 85.94 152 PHE A O 1
ATOM 1175 N N . ALA A 1 153 ? -11.379 -2.038 4.677 1.00 85.31 153 ALA A N 1
ATOM 1176 C CA . ALA A 1 153 ? -11.319 -0.910 5.602 1.00 85.31 153 ALA A CA 1
ATOM 1177 C C . ALA A 1 153 ? -12.309 0.221 5.255 1.00 85.31 153 ALA A C 1
ATOM 1179 O O . ALA A 1 153 ? -12.699 0.972 6.151 1.00 85.31 153 ALA A O 1
ATOM 1180 N N . PHE A 1 154 ? -12.706 0.361 3.984 1.00 82.94 154 PHE A N 1
ATOM 1181 C CA . PHE A 1 154 ? -13.560 1.465 3.521 1.00 82.94 154 PHE A CA 1
ATOM 1182 C C . PHE A 1 154 ? -14.986 1.064 3.117 1.00 82.94 154 PHE A C 1
ATOM 1184 O O . PHE A 1 154 ? -15.875 1.914 3.207 1.00 82.94 154 PHE A O 1
ATOM 1191 N N . TYR A 1 155 ? -15.223 -0.180 2.691 1.00 78.06 155 TYR A N 1
ATOM 1192 C CA . TYR A 1 155 ? -16.514 -0.647 2.163 1.00 78.06 155 TYR A CA 1
ATOM 1193 C C . TYR A 1 155 ? -17.138 -1.739 3.036 1.00 78.06 155 TYR A C 1
ATOM 1195 O O . TYR A 1 155 ? -18.324 -1.567 3.421 1.00 78.06 155 TYR A O 1
#